Protein AF-A0A7C4VCT1-F1 (afdb_monomer_lite)

Radius of gyration: 16.74 Å; chains: 1; bounding box: 35×33×49 Å

Sequence (101 aa):
MVKTKTFNRRELRGLAIVAIGGQIQRISNNLFIVKSQSTPKVFHRVAWIDGKWTCDCSDYAERGKPCKHIYAVNFLLSLPLIVLSNSDAFEKQCPYCGSAE

Secondary structure (DSSP, 8-state):
----PPPPHHHHHHHHHHHHSSSEEEEETTEEEEE-SSSTT-EEEEEEETTEEEE-SHHHHHHSS--HHHHHHHHHHHHHHHHHHTGGGG--B-TTT--B-

pLDDT: mean 92.47, std 10.15, range [44.31, 98.81]

Foldseek 3Di:
DPPDDDDDPLLVLLVVQLVVPPQWDDPDPFWIWGADPPDPPDIKIFGCDPNDTAIPDPVCVVPVDDGSNSSNVVCVVCVVVVCVVVVVPPFPADPPPRDGD

Structure (mmCIF, N/CA/C/O backbone):
data_AF-A0A7C4VCT1-F1
#
_entry.id   AF-A0A7C4VCT1-F1
#
loop_
_atom_site.group_PDB
_atom_site.id
_atom_site.type_symbol
_atom_site.label_atom_id
_atom_site.label_alt_id
_atom_site.label_comp_id
_atom_site.label_asym_id
_atom_site.label_entity_id
_atom_site.label_seq_id
_atom_site.pdbx_PDB_ins_code
_atom_site.Cartn_x
_atom_site.Cartn_y
_atom_site.Cartn_z
_atom_site.occupancy
_atom_site.B_iso_or_equiv
_atom_site.auth_seq_id
_atom_site.auth_comp_id
_atom_site.auth_asym_id
_atom_site.auth_atom_id
_atom_site.pdbx_PDB_model_num
ATOM 1 N N . MET A 1 1 ? -11.114 -20.247 17.750 1.00 44.31 1 MET A N 1
ATOM 2 C CA . MET A 1 1 ? -9.680 -19.901 17.604 1.00 44.31 1 MET A CA 1
ATOM 3 C C . MET A 1 1 ? -9.553 -18.824 16.538 1.00 44.31 1 MET A C 1
ATOM 5 O O . MET A 1 1 ? -9.809 -19.113 15.375 1.00 44.31 1 MET A O 1
ATOM 9 N N . VAL A 1 2 ? -9.221 -17.588 16.914 1.00 55.38 2 VAL A N 1
ATOM 10 C CA . VAL A 1 2 ? -8.897 -16.545 15.929 1.00 55.38 2 VAL A CA 1
ATOM 11 C C . VAL A 1 2 ? -7.537 -16.907 15.334 1.00 55.38 2 VAL A C 1
ATOM 13 O O . VAL A 1 2 ? -6.548 -16.967 16.060 1.00 55.38 2 VAL A O 1
ATOM 16 N N . LYS A 1 3 ? -7.479 -17.222 14.035 1.00 56.94 3 LYS A N 1
ATOM 17 C CA . LYS A 1 3 ? -6.197 -17.425 13.347 1.00 56.94 3 LYS A CA 1
ATOM 18 C C . LYS A 1 3 ? -5.469 -16.081 13.321 1.00 56.94 3 LYS A C 1
ATOM 20 O O . LYS A 1 3 ? -5.875 -15.174 12.600 1.00 56.94 3 LYS A O 1
ATOM 25 N N . THR A 1 4 ? -4.413 -15.941 14.111 1.00 61.12 4 THR A N 1
ATOM 26 C CA . THR A 1 4 ? -3.559 -14.754 14.099 1.00 61.12 4 THR A CA 1
ATOM 27 C C . THR A 1 4 ? -2.759 -14.728 12.800 1.00 61.12 4 THR A C 1
ATOM 29 O O . THR A 1 4 ? -1.895 -15.568 12.555 1.00 61.12 4 THR A O 1
ATOM 32 N N . LYS A 1 5 ? -3.063 -13.764 11.926 1.00 73.88 5 LYS A N 1
ATOM 33 C CA . LYS A 1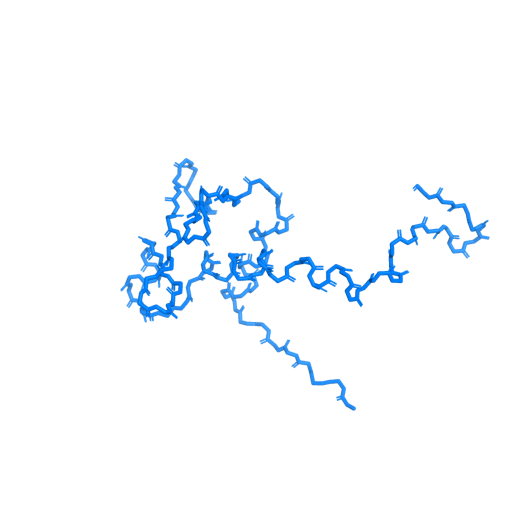 5 ? -2.261 -13.505 10.728 1.00 73.88 5 LYS A CA 1
ATOM 34 C C . LYS A 1 5 ? -0.962 -12.821 11.154 1.00 73.88 5 LYS A C 1
ATOM 36 O O . LYS A 1 5 ? -0.993 -11.715 11.685 1.00 73.88 5 LYS A O 1
ATOM 41 N N . THR A 1 6 ? 0.177 -13.460 10.912 1.00 87.06 6 THR A N 1
ATOM 42 C CA . THR A 1 6 ? 1.493 -12.850 11.127 1.00 87.06 6 THR A CA 1
ATOM 43 C C . THR A 1 6 ? 1.902 -12.066 9.882 1.00 87.06 6 THR A C 1
ATOM 45 O O . THR A 1 6 ? 2.060 -12.624 8.799 1.00 87.06 6 THR A O 1
ATOM 48 N N . PHE A 1 7 ? 2.053 -10.747 10.020 1.00 90.75 7 PHE A N 1
ATOM 49 C CA . PHE A 1 7 ? 2.555 -9.906 8.934 1.00 90.75 7 PHE A CA 1
ATOM 50 C C . PHE A 1 7 ? 4.075 -10.018 8.820 1.00 90.75 7 PHE A C 1
ATOM 52 O O . PHE A 1 7 ? 4.802 -9.921 9.811 1.00 90.75 7 PHE A O 1
ATOM 59 N N . ASN A 1 8 ? 4.578 -10.152 7.596 1.00 94.88 8 ASN A N 1
ATOM 60 C CA . ASN A 1 8 ? 6.010 -10.067 7.338 1.00 94.88 8 ASN A CA 1
ATOM 61 C C . ASN A 1 8 ? 6.505 -8.604 7.359 1.00 94.88 8 ASN A C 1
ATOM 63 O O . ASN A 1 8 ? 5.730 -7.649 7.277 1.00 94.88 8 ASN A O 1
ATOM 67 N N . ARG A 1 9 ? 7.831 -8.399 7.400 1.00 96.25 9 ARG A N 1
ATOM 68 C CA . ARG A 1 9 ? 8.445 -7.055 7.462 1.00 96.25 9 ARG A CA 1
ATOM 69 C C . ARG A 1 9 ? 7.983 -6.109 6.337 1.00 96.25 9 ARG A C 1
ATOM 71 O O . ARG A 1 9 ? 7.887 -4.904 6.560 1.00 96.25 9 ARG A O 1
ATOM 78 N N . ARG A 1 10 ? 7.745 -6.609 5.118 1.00 97.06 10 ARG A N 1
ATOM 79 C CA . ARG A 1 10 ? 7.315 -5.778 3.976 1.00 97.06 10 ARG A CA 1
ATOM 80 C C . ARG A 1 10 ? 5.840 -5.418 4.060 1.00 97.06 10 ARG A C 1
ATOM 82 O O . ARG A 1 10 ? 5.504 -4.291 3.715 1.00 97.06 10 ARG A O 1
ATOM 89 N N . GLU A 1 11 ? 5.009 -6.326 4.564 1.00 97.50 11 GLU A N 1
ATOM 90 C CA . GLU A 1 11 ? 3.614 -6.031 4.896 1.00 97.50 11 GLU A CA 1
ATOM 91 C C . GLU A 1 11 ? 3.541 -4.949 5.977 1.00 97.50 11 GLU A C 1
ATOM 93 O O . GLU A 1 11 ? 2.917 -3.918 5.754 1.00 97.50 11 GLU A O 1
ATOM 98 N N . LEU A 1 12 ? 4.276 -5.100 7.085 1.00 97.06 12 LEU A N 1
ATOM 99 C CA . LEU A 1 12 ? 4.313 -4.090 8.153 1.00 97.06 12 LEU A CA 1
ATOM 100 C C . LEU A 1 12 ? 4.773 -2.715 7.646 1.00 97.06 12 LEU A C 1
ATOM 102 O O . LEU A 1 12 ? 4.184 -1.693 7.986 1.00 97.06 12 LEU A O 1
ATOM 106 N N . ARG A 1 13 ? 5.792 -2.673 6.777 1.00 97.56 13 ARG A N 1
ATOM 107 C CA . ARG A 1 13 ? 6.230 -1.421 6.136 1.00 97.56 13 ARG A CA 1
ATOM 108 C C . ARG A 1 13 ? 5.185 -0.847 5.182 1.00 97.56 13 ARG A C 1
ATOM 110 O O . ARG A 1 13 ? 5.076 0.369 5.086 1.00 97.56 13 ARG A O 1
ATOM 117 N N . GLY A 1 14 ? 4.448 -1.695 4.468 1.00 97.75 14 GLY A N 1
ATOM 118 C CA . GLY A 1 14 ? 3.335 -1.261 3.627 1.00 97.75 14 GLY A CA 1
ATOM 119 C C . GLY A 1 14 ? 2.217 -0.630 4.454 1.00 97.75 14 GLY A C 1
ATOM 120 O O . GLY A 1 14 ? 1.740 0.447 4.111 1.00 97.75 14 GLY A O 1
ATOM 121 N N . LEU A 1 15 ? 1.868 -1.250 5.582 1.00 96.81 15 LEU A N 1
ATOM 122 C CA . LEU A 1 15 ? 0.889 -0.710 6.522 1.00 96.81 15 LEU A CA 1
ATOM 123 C C . LEU A 1 15 ? 1.346 0.636 7.107 1.00 96.81 15 LEU A C 1
ATOM 125 O O . LEU A 1 15 ? 0.563 1.580 7.145 1.00 96.81 15 LEU A O 1
ATOM 129 N N . ALA A 1 16 ? 2.627 0.760 7.474 1.00 97.19 16 ALA A N 1
ATOM 130 C CA . ALA A 1 16 ? 3.194 2.019 7.960 1.00 97.19 16 ALA A CA 1
ATOM 131 C C . ALA A 1 16 ? 3.078 3.162 6.931 1.00 97.19 16 ALA A C 1
ATOM 133 O O . ALA A 1 16 ? 2.770 4.289 7.304 1.00 97.19 16 ALA A O 1
ATOM 134 N N . ILE A 1 17 ? 3.261 2.879 5.633 1.00 97.69 17 ILE A N 1
ATOM 135 C CA . ILE A 1 17 ? 3.077 3.878 4.563 1.00 97.69 17 ILE A CA 1
ATOM 136 C C . ILE A 1 17 ? 1.633 4.399 4.537 1.00 97.69 17 ILE A C 1
ATOM 138 O O . ILE A 1 17 ? 1.429 5.602 4.384 1.00 97.69 17 ILE A O 1
ATOM 142 N N . VAL A 1 18 ? 0.640 3.514 4.689 1.00 97.62 18 VAL A N 1
ATOM 143 C CA . VAL A 1 18 ? -0.778 3.912 4.746 1.00 97.62 18 VAL A CA 1
ATOM 144 C C . VAL A 1 18 ? -1.039 4.773 5.982 1.00 97.62 18 VAL A C 1
ATOM 146 O O . VAL A 1 18 ? -1.636 5.840 5.861 1.00 97.62 18 VAL A O 1
ATOM 149 N N . ALA A 1 19 ? -0.536 4.345 7.143 1.00 96.56 19 ALA A N 1
ATOM 150 C CA . ALA A 1 19 ? -0.773 5.001 8.427 1.00 96.56 19 ALA A CA 1
ATOM 151 C C . ALA A 1 19 ? -0.230 6.440 8.509 1.00 96.56 19 ALA A C 1
ATOM 153 O O . ALA A 1 19 ? -0.818 7.264 9.199 1.00 96.56 19 ALA A O 1
ATOM 154 N N . ILE A 1 20 ? 0.856 6.767 7.795 1.00 95.81 20 ILE A N 1
ATOM 155 C CA . ILE A 1 20 ? 1.421 8.131 7.777 1.00 95.81 20 ILE A CA 1
ATOM 156 C C . ILE A 1 20 ? 0.468 9.146 7.114 1.00 95.81 20 ILE A C 1
ATOM 158 O O . ILE A 1 20 ? 0.510 10.330 7.438 1.00 95.81 20 ILE A O 1
ATOM 162 N N . GLY A 1 21 ? -0.383 8.712 6.178 1.00 93.44 21 GLY A N 1
ATOM 163 C CA . GLY A 1 21 ? -1.231 9.617 5.400 1.00 93.44 21 GLY A CA 1
ATOM 164 C C . GLY A 1 21 ? -0.457 10.427 4.345 1.00 93.44 21 GLY A C 1
ATOM 165 O O . GLY A 1 21 ? 0.747 10.683 4.440 1.00 93.44 21 GLY A O 1
ATOM 166 N N . GLY A 1 22 ? -1.133 10.778 3.246 1.00 95.38 22 GLY A N 1
ATOM 167 C CA . GLY A 1 22 ? -0.544 11.578 2.158 1.00 95.38 22 GLY A CA 1
ATOM 168 C C . GLY A 1 22 ? 0.661 10.939 1.440 1.00 95.38 22 GLY A C 1
ATOM 169 O O . GLY A 1 22 ? 1.397 11.637 0.734 1.00 95.38 22 GLY A O 1
ATOM 170 N N . GLN A 1 23 ? 0.900 9.635 1.636 1.00 97.69 23 GLN A N 1
ATOM 171 C CA . GLN A 1 23 ? 2.008 8.894 1.017 1.00 97.69 23 GLN A CA 1
ATOM 172 C C . GLN A 1 23 ? 1.634 8.218 -0.301 1.00 97.69 23 GLN A C 1
ATOM 174 O O . GLN A 1 23 ? 2.521 7.890 -1.088 1.00 97.69 23 GLN A O 1
ATOM 179 N N . ILE A 1 24 ? 0.342 7.988 -0.526 1.00 98.31 24 ILE A N 1
ATOM 180 C CA . ILE A 1 24 ? -0.183 7.268 -1.684 1.00 98.31 24 ILE A CA 1
ATOM 181 C C . ILE A 1 24 ? -1.150 8.194 -2.410 1.00 98.31 24 ILE A C 1
ATOM 183 O O . ILE A 1 24 ? -2.084 8.715 -1.804 1.00 98.31 24 ILE A O 1
ATOM 187 N N . GLN A 1 25 ? -0.938 8.373 -3.707 1.00 98.19 25 GLN A N 1
ATOM 188 C CA . GLN A 1 25 ? -1.837 9.096 -4.593 1.00 98.19 25 GLN A CA 1
ATOM 189 C C . GLN A 1 25 ? -2.398 8.123 -5.626 1.00 98.19 25 GLN A C 1
ATOM 191 O O . GLN A 1 25 ? -1.649 7.418 -6.305 1.00 98.19 25 GLN A O 1
ATOM 196 N N . ARG A 1 26 ? -3.722 8.089 -5.761 1.00 98.19 26 ARG A N 1
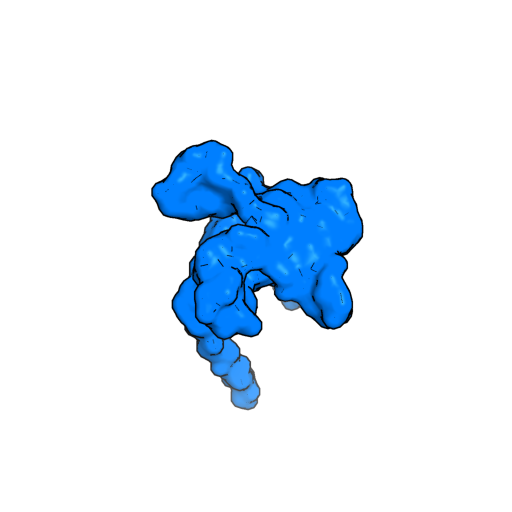ATOM 197 C CA . ARG A 1 26 ? -4.393 7.333 -6.818 1.00 98.19 26 ARG A CA 1
ATOM 198 C C . ARG A 1 26 ? -4.479 8.194 -8.071 1.00 98.19 26 ARG A C 1
ATOM 200 O O . ARG A 1 26 ? -5.037 9.284 -8.013 1.00 98.19 26 ARG A O 1
ATOM 207 N N . ILE A 1 27 ? -3.925 7.708 -9.178 1.00 98.50 27 ILE A N 1
ATOM 208 C CA . ILE A 1 27 ? -3.978 8.399 -10.476 1.00 98.50 27 ILE A CA 1
ATOM 209 C C . ILE A 1 27 ? -5.142 7.862 -11.310 1.00 98.50 27 ILE A C 1
ATOM 211 O O . ILE A 1 27 ? -5.842 8.623 -11.966 1.00 98.50 27 ILE A O 1
ATOM 215 N N . SER A 1 28 ? -5.379 6.552 -11.251 1.00 98.25 28 SER A N 1
ATOM 216 C CA . SER A 1 28 ? -6.491 5.878 -11.925 1.00 98.25 28 SER A CA 1
ATOM 217 C C . SER A 1 28 ? -6.858 4.585 -11.188 1.00 98.25 28 SER A C 1
ATOM 219 O O . SER A 1 28 ? -6.289 4.259 -10.143 1.00 98.25 28 SER A O 1
ATOM 221 N N . ASN A 1 29 ? -7.796 3.809 -11.740 1.00 97.25 29 ASN A N 1
ATOM 222 C CA . ASN A 1 29 ? -8.164 2.510 -11.176 1.00 97.25 29 ASN A CA 1
ATOM 223 C C . ASN A 1 29 ? -7.001 1.512 -11.096 1.00 97.25 29 ASN A C 1
ATOM 225 O O . ASN A 1 29 ? -6.954 0.696 -10.177 1.00 97.25 29 ASN A O 1
ATOM 229 N N . ASN A 1 30 ? -6.067 1.603 -12.039 1.00 98.12 30 ASN A N 1
ATOM 230 C CA . ASN A 1 30 ? -4.959 0.676 -12.230 1.00 98.12 30 ASN A CA 1
ATOM 231 C C . ASN A 1 30 ? -3.582 1.307 -11.976 1.00 98.12 30 ASN A C 1
ATOM 233 O O . ASN A 1 30 ? -2.580 0.657 -12.264 1.00 98.12 30 ASN A O 1
ATOM 237 N N . LEU A 1 31 ? -3.505 2.543 -11.465 1.00 98.62 31 LEU A N 1
ATOM 238 C CA . LEU A 1 31 ? -2.238 3.240 -11.240 1.00 98.62 31 LEU A CA 1
ATOM 239 C C . LEU A 1 31 ? -2.249 4.079 -9.961 1.00 98.62 31 LEU A C 1
ATOM 241 O O . LEU A 1 31 ? -3.093 4.957 -9.760 1.00 98.62 31 LEU A O 1
ATOM 245 N N . PHE A 1 32 ? -1.221 3.858 -9.150 1.00 98.81 32 PHE A N 1
ATOM 246 C CA . PHE A 1 32 ? -0.922 4.611 -7.943 1.00 98.81 32 PHE A CA 1
ATOM 247 C C . PHE A 1 32 ? 0.518 5.120 -7.963 1.00 98.81 32 PHE A C 1
ATOM 249 O O . PHE A 1 32 ? 1.408 4.499 -8.548 1.00 98.81 32 PHE A O 1
ATOM 256 N N . ILE A 1 33 ? 0.740 6.230 -7.269 1.00 98.62 33 ILE A N 1
ATOM 257 C CA . ILE A 1 33 ? 2.054 6.796 -6.980 1.00 98.62 33 ILE A CA 1
ATOM 258 C C . ILE A 1 33 ? 2.278 6.716 -5.472 1.00 98.62 33 ILE A C 1
ATOM 260 O O . ILE A 1 33 ? 1.442 7.175 -4.695 1.00 98.62 33 ILE A O 1
ATOM 264 N N . VAL A 1 34 ? 3.399 6.131 -5.054 1.00 98.44 34 VAL A N 1
ATOM 265 C CA . VAL A 1 34 ? 3.743 5.930 -3.639 1.00 98.44 34 VAL A CA 1
ATOM 266 C C . VAL A 1 34 ? 5.074 6.605 -3.324 1.00 98.44 34 VAL A C 1
ATOM 268 O O . VAL A 1 34 ? 6.073 6.346 -3.993 1.00 98.44 34 VAL A O 1
ATOM 271 N N . LYS A 1 35 ? 5.115 7.455 -2.294 1.00 97.69 35 LYS A N 1
ATOM 272 C CA . LYS A 1 35 ? 6.348 8.120 -1.838 1.00 97.69 35 LYS A CA 1
ATOM 273 C C . LYS A 1 35 ? 7.375 7.111 -1.319 1.00 97.69 35 LYS A C 1
ATOM 275 O O . LYS A 1 35 ? 7.050 6.218 -0.530 1.00 97.69 35 LYS A O 1
ATOM 280 N N . SER A 1 36 ? 8.636 7.295 -1.703 1.00 94.19 36 SER A N 1
ATOM 281 C CA . SER A 1 36 ? 9.755 6.569 -1.106 1.00 94.19 36 SER A CA 1
ATOM 282 C C . SER A 1 36 ? 9.930 6.963 0.363 1.00 94.19 36 SER A C 1
ATOM 284 O O . SER A 1 36 ? 9.888 8.136 0.720 1.00 94.19 36 SER A O 1
ATOM 286 N N . GLN A 1 37 ? 10.156 5.963 1.218 1.00 90.94 37 GLN A N 1
ATOM 287 C CA . GLN A 1 37 ? 10.418 6.153 2.655 1.00 90.94 37 GLN A CA 1
ATOM 288 C C . GLN A 1 37 ? 11.909 6.341 2.981 1.00 90.94 37 GLN A C 1
ATOM 290 O O . GLN A 1 37 ? 12.255 6.572 4.131 1.00 90.94 37 GLN A O 1
ATOM 295 N N . SER A 1 38 ? 12.802 6.162 2.002 1.00 87.88 38 SER A N 1
ATOM 296 C CA . SER A 1 38 ? 14.258 6.289 2.192 1.00 87.88 38 SER A CA 1
ATOM 297 C C . SER A 1 38 ? 14.844 7.503 1.487 1.00 87.88 38 SER A C 1
ATOM 299 O O . SER A 1 38 ? 15.888 7.998 1.895 1.00 87.88 38 SER A O 1
ATOM 301 N N . THR A 1 39 ? 14.194 7.972 0.424 1.00 89.69 39 THR A N 1
ATOM 302 C CA . THR A 1 39 ? 14.731 9.033 -0.423 1.00 89.69 39 THR A CA 1
ATOM 303 C C . THR A 1 39 ? 13.651 10.086 -0.637 1.00 89.69 39 THR A C 1
ATOM 305 O O . THR A 1 39 ? 12.657 9.806 -1.313 1.00 89.69 39 THR A O 1
ATOM 308 N N . PRO A 1 40 ? 13.811 11.291 -0.068 1.00 88.81 40 PRO A N 1
ATOM 309 C CA . PRO A 1 40 ? 12.878 12.385 -0.292 1.00 88.81 40 PRO A CA 1
ATOM 310 C C . PRO A 1 40 ? 12.695 12.663 -1.788 1.00 88.81 40 PRO A C 1
ATOM 312 O O . PRO A 1 40 ? 13.637 12.536 -2.566 1.00 88.81 40 PRO A O 1
ATOM 315 N N . LYS A 1 41 ? 11.484 13.071 -2.188 1.00 90.88 41 LYS A N 1
ATOM 316 C CA . LYS A 1 41 ? 11.108 13.409 -3.578 1.00 90.88 41 LYS A CA 1
ATOM 317 C C . LYS A 1 41 ? 11.153 12.253 -4.590 1.00 90.88 41 LYS A C 1
ATOM 319 O O . LYS A 1 41 ? 10.815 12.475 -5.748 1.00 90.88 41 LYS A O 1
ATOM 324 N N . VAL A 1 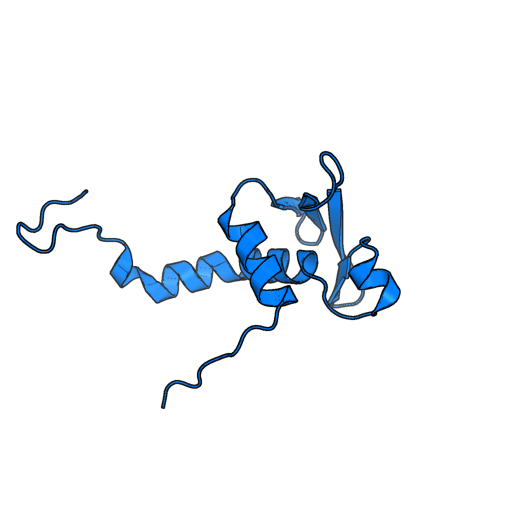42 ? 11.509 11.035 -4.181 1.00 94.88 42 VAL A N 1
ATOM 325 C CA . VAL A 1 42 ? 11.378 9.845 -5.030 1.00 94.88 42 VAL A CA 1
ATOM 326 C C . VAL A 1 42 ? 9.991 9.244 -4.849 1.00 94.88 42 VAL A C 1
ATOM 328 O O . VAL A 1 42 ? 9.497 9.100 -3.728 1.00 94.88 42 VAL A O 1
ATOM 331 N N . PHE A 1 43 ? 9.379 8.865 -5.965 1.00 97.44 43 PHE A N 1
ATOM 332 C CA . PHE A 1 43 ? 8.074 8.229 -6.008 1.00 97.44 43 PHE A CA 1
ATOM 333 C C . PHE A 1 43 ? 8.147 6.953 -6.836 1.00 97.44 43 PHE A C 1
ATOM 335 O O . PHE A 1 43 ? 8.915 6.873 -7.792 1.00 97.44 43 PHE A O 1
ATOM 342 N N . HIS A 1 44 ? 7.327 5.978 -6.466 1.00 98.38 44 HIS A N 1
ATOM 343 C CA . HIS A 1 44 ? 7.239 4.689 -7.130 1.00 98.38 44 HIS A CA 1
ATOM 344 C C . HIS A 1 44 ? 5.860 4.492 -7.737 1.00 98.38 44 HIS A C 1
ATOM 346 O O . HIS A 1 44 ? 4.841 4.680 -7.061 1.00 98.38 44 HIS A O 1
ATOM 352 N N . ARG A 1 45 ? 5.825 4.083 -9.003 1.00 98.69 45 ARG A N 1
ATOM 353 C CA . ARG A 1 45 ? 4.594 3.703 -9.693 1.00 98.69 45 ARG A CA 1
ATOM 354 C C . ARG A 1 45 ? 4.215 2.290 -9.281 1.00 98.69 45 ARG A C 1
ATOM 356 O O . ARG A 1 45 ? 5.022 1.366 -9.383 1.00 98.69 45 ARG A O 1
ATOM 363 N N . VAL A 1 46 ? 2.976 2.125 -8.830 1.00 98.75 46 VAL A N 1
ATOM 364 C CA . VAL A 1 46 ? 2.353 0.821 -8.591 1.00 98.75 46 VAL A CA 1
ATOM 365 C C . VAL A 1 46 ? 1.211 0.657 -9.587 1.00 98.75 46 VAL A C 1
ATOM 367 O O . VAL A 1 46 ? 0.229 1.397 -9.524 1.00 98.75 46 VAL A O 1
ATOM 370 N N . ALA A 1 47 ? 1.361 -0.272 -10.530 1.00 98.75 47 ALA A N 1
ATOM 371 C CA . ALA A 1 47 ? 0.461 -0.429 -11.671 1.00 98.75 47 ALA A CA 1
ATOM 372 C C . ALA A 1 47 ? -0.100 -1.852 -11.763 1.00 98.75 47 ALA A C 1
ATOM 374 O O . ALA A 1 47 ? 0.623 -2.821 -11.516 1.00 98.75 47 ALA A O 1
ATOM 375 N N . TRP A 1 48 ? -1.376 -1.981 -12.126 1.00 98.50 48 TRP A N 1
ATOM 376 C CA . TRP A 1 48 ? -2.004 -3.273 -12.400 1.00 98.50 48 TRP A CA 1
ATOM 377 C C . TRP A 1 48 ? -1.702 -3.684 -13.839 1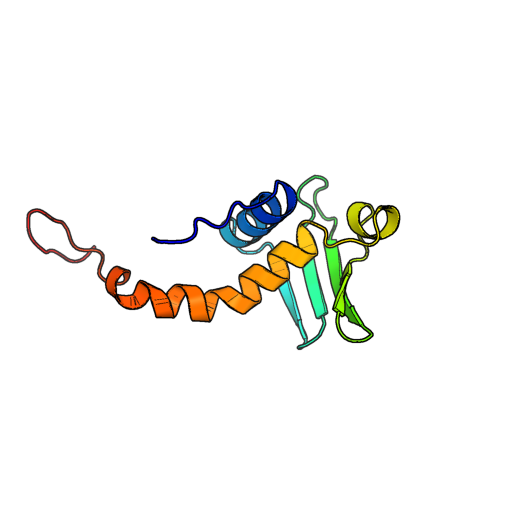.00 98.50 48 TRP A C 1
ATOM 379 O O . TRP A 1 48 ? -2.186 -3.053 -14.780 1.00 98.50 48 TRP A O 1
ATOM 389 N N . ILE A 1 49 ? -0.875 -4.714 -13.993 1.00 97.56 49 ILE A N 1
ATOM 390 C CA . ILE A 1 49 ? -0.389 -5.221 -15.279 1.00 97.56 49 ILE A CA 1
ATOM 391 C C . ILE A 1 49 ? -0.525 -6.743 -15.240 1.00 97.56 49 ILE A C 1
ATOM 393 O O . ILE A 1 49 ? -0.138 -7.368 -14.252 1.00 97.56 49 ILE A O 1
ATOM 397 N N . ASP A 1 50 ? -1.113 -7.330 -16.282 1.00 95.75 50 ASP A N 1
ATOM 398 C CA . ASP A 1 50 ? -1.266 -8.784 -16.447 1.00 95.75 50 ASP A CA 1
ATOM 399 C C . ASP A 1 50 ? -1.861 -9.497 -15.217 1.00 95.75 50 ASP A C 1
ATOM 401 O O . ASP A 1 50 ? -1.373 -10.530 -14.760 1.00 95.75 50 ASP A O 1
ATOM 405 N N . GLY A 1 51 ? -2.910 -8.909 -14.633 1.00 96.00 51 GLY A N 1
ATOM 406 C CA . GLY A 1 51 ? -3.638 -9.511 -13.512 1.00 96.00 51 GLY A CA 1
ATOM 407 C C . GLY A 1 51 ? -2.943 -9.411 -12.149 1.00 96.00 51 GLY A C 1
ATOM 408 O O . GLY A 1 51 ? -3.358 -10.092 -11.211 1.00 96.00 51 GLY A O 1
ATOM 409 N N . LYS A 1 52 ? -1.900 -8.582 -12.006 1.00 97.25 52 LYS A N 1
ATOM 410 C CA . LYS A 1 52 ? -1.220 -8.355 -10.721 1.00 97.25 52 LYS A CA 1
ATOM 411 C C . LYS A 1 52 ? -0.741 -6.917 -10.541 1.00 97.25 52 LYS A C 1
ATOM 413 O O . LYS A 1 52 ? -0.454 -6.201 -11.497 1.00 97.25 52 LYS A O 1
ATOM 418 N N . TRP A 1 53 ? -0.576 -6.511 -9.284 1.00 98.38 53 TRP A N 1
ATOM 419 C CA . TRP A 1 53 ? 0.122 -5.272 -8.950 1.00 98.38 53 TRP A CA 1
ATOM 420 C C . TRP A 1 53 ? 1.629 -5.426 -9.154 1.00 98.38 53 TRP A C 1
ATOM 422 O O . TRP A 1 53 ? 2.261 -6.333 -8.613 1.00 98.38 53 TRP A O 1
ATOM 432 N N . THR A 1 54 ? 2.199 -4.493 -9.902 1.00 98.56 54 THR A N 1
ATOM 433 C CA . THR A 1 54 ? 3.629 -4.372 -10.198 1.00 98.56 54 THR A CA 1
ATOM 434 C C . THR A 1 54 ? 4.156 -3.056 -9.637 1.00 98.56 54 THR A C 1
ATOM 436 O O . THR A 1 54 ? 3.377 -2.130 -9.414 1.00 98.56 54 THR A O 1
ATOM 439 N N . CYS A 1 55 ? 5.460 -2.957 -9.377 1.00 98.62 55 CYS A N 1
ATOM 440 C CA . CYS A 1 55 ? 6.078 -1.726 -8.890 1.00 98.62 55 CYS A CA 1
ATOM 441 C C . CYS A 1 55 ? 7.415 -1.473 -9.586 1.00 98.62 55 CYS A C 1
ATOM 443 O O . CYS A 1 55 ? 8.162 -2.411 -9.832 1.00 98.62 55 CYS A O 1
ATOM 445 N N . ASP A 1 56 ? 7.736 -0.212 -9.857 1.00 98.31 56 ASP A N 1
ATOM 446 C CA . ASP A 1 56 ? 9.008 0.202 -10.470 1.00 98.31 56 ASP A CA 1
ATOM 447 C C . ASP A 1 56 ? 10.195 0.289 -9.484 1.00 98.31 56 ASP A C 1
ATOM 449 O O . ASP A 1 56 ? 11.303 0.646 -9.874 1.00 98.31 56 ASP A O 1
ATOM 453 N N . CYS A 1 57 ? 9.998 -0.025 -8.199 1.00 97.75 57 CYS A N 1
ATOM 454 C CA . CYS A 1 57 ? 11.071 0.037 -7.206 1.00 97.75 57 CYS A CA 1
ATOM 455 C C . CYS A 1 57 ? 12.044 -1.153 -7.309 1.00 97.75 57 CYS A C 1
ATOM 457 O O . CYS A 1 57 ? 11.638 -2.270 -7.645 1.00 97.75 57 CYS A O 1
ATOM 459 N N . SER A 1 58 ? 13.295 -0.952 -6.884 1.00 96.62 58 SER A N 1
ATOM 460 C CA . SER A 1 58 ? 14.340 -1.988 -6.904 1.00 96.62 58 SER A CA 1
ATOM 461 C C . SER A 1 58 ? 13.973 -3.259 -6.125 1.00 96.62 58 SER A C 1
ATOM 463 O O . SER A 1 58 ? 14.152 -4.354 -6.639 1.00 96.62 58 SER A O 1
ATOM 465 N N . ASP A 1 59 ? 13.342 -3.147 -4.944 1.00 97.25 59 ASP A N 1
ATOM 466 C CA . ASP A 1 59 ? 12.912 -4.316 -4.139 1.00 97.25 59 ASP A CA 1
ATOM 467 C C . ASP A 1 59 ? 11.935 -5.237 -4.894 1.00 97.25 59 ASP A C 1
ATOM 469 O O . ASP A 1 59 ? 11.896 -6.439 -4.633 1.00 97.25 59 ASP A O 1
ATOM 473 N N . TYR A 1 60 ? 11.132 -4.690 -5.814 1.00 97.94 60 TYR A N 1
ATOM 474 C CA . TYR A 1 60 ? 10.273 -5.497 -6.683 1.00 97.94 60 TYR A CA 1
ATOM 475 C C . TYR A 1 60 ? 11.056 -6.042 -7.879 1.00 97.94 60 TYR A C 1
ATOM 477 O O . TYR A 1 60 ? 10.964 -7.239 -8.147 1.00 97.94 60 TYR A O 1
ATOM 485 N N . ALA A 1 61 ? 11.840 -5.193 -8.552 1.00 97.50 61 ALA A N 1
ATOM 486 C CA . ALA A 1 61 ? 12.629 -5.572 -9.723 1.00 97.50 61 ALA A CA 1
ATOM 487 C C . ALA A 1 61 ? 13.602 -6.728 -9.427 1.00 97.50 61 ALA A C 1
ATOM 489 O O . ALA A 1 61 ? 13.690 -7.671 -10.205 1.00 97.50 61 ALA A O 1
ATOM 490 N N . GLU A 1 62 ? 14.269 -6.697 -8.272 1.00 97.44 62 GLU A N 1
ATOM 491 C CA . GLU A 1 62 ? 15.252 -7.709 -7.869 1.00 97.44 62 GLU A CA 1
ATOM 492 C C . GLU A 1 62 ? 14.606 -9.021 -7.406 1.00 97.44 62 GLU A C 1
ATOM 494 O O . GLU A 1 62 ? 15.153 -10.100 -7.617 1.00 97.44 62 GLU A O 1
ATOM 499 N N . ARG A 1 63 ? 13.446 -8.956 -6.735 1.00 96.88 63 ARG A N 1
ATOM 500 C CA . ARG A 1 63 ? 12.846 -10.137 -6.083 1.00 96.88 63 ARG A CA 1
ATOM 501 C C . ARG A 1 63 ? 11.714 -10.781 -6.867 1.00 96.88 63 ARG A C 1
ATOM 503 O O . ARG A 1 63 ? 11.341 -11.905 -6.534 1.00 96.88 63 ARG A O 1
ATOM 510 N N . GLY A 1 64 ? 11.076 -10.048 -7.779 1.00 95.44 64 GLY A N 1
ATOM 511 C CA . GLY A 1 64 ? 9.853 -10.477 -8.467 1.00 95.44 64 GLY A CA 1
ATOM 512 C C . GLY A 1 64 ? 8.669 -10.762 -7.529 1.00 95.44 64 GLY A C 1
ATOM 513 O O . GLY A 1 64 ? 7.726 -11.451 -7.910 1.00 95.44 64 GLY A O 1
ATOM 514 N N . LYS A 1 65 ? 8.717 -10.276 -6.280 1.00 96.69 65 LYS A N 1
ATOM 515 C CA . LYS A 1 65 ? 7.705 -10.497 -5.229 1.00 96.69 65 LYS A CA 1
ATOM 516 C C . LYS A 1 65 ? 7.171 -9.154 -4.729 1.00 96.69 65 LYS A C 1
ATOM 518 O O . LYS A 1 65 ? 7.921 -8.178 -4.762 1.00 96.69 65 LYS A O 1
ATOM 523 N N . PRO A 1 66 ? 5.944 -9.092 -4.175 1.00 98.00 66 PRO A N 1
ATOM 524 C CA . PRO A 1 66 ? 5.388 -7.853 -3.641 1.00 98.00 66 PRO A CA 1
ATOM 525 C C . PRO A 1 66 ? 6.356 -7.118 -2.699 1.00 98.00 66 PRO A C 1
ATOM 527 O O . PRO A 1 66 ? 6.879 -7.682 -1.726 1.00 98.00 66 PRO A O 1
ATOM 530 N N . CYS A 1 67 ? 6.620 -5.854 -3.030 1.00 98.25 67 CYS A N 1
ATOM 531 C CA . CYS A 1 67 ? 7.404 -4.925 -2.227 1.00 98.25 67 CYS A CA 1
ATOM 532 C C . CYS A 1 67 ? 6.494 -4.173 -1.244 1.00 98.25 67 CYS A C 1
ATOM 534 O O . CYS A 1 67 ? 5.265 -4.258 -1.311 1.00 98.25 67 CYS A O 1
ATOM 536 N N . LYS A 1 68 ? 7.089 -3.376 -0.351 1.00 98.19 68 LYS A N 1
ATOM 537 C CA . LYS A 1 68 ? 6.327 -2.552 0.608 1.00 98.19 68 LYS A CA 1
ATOM 538 C C . LYS A 1 68 ? 5.311 -1.608 -0.062 1.00 98.19 68 LYS A C 1
ATOM 540 O O . LYS A 1 68 ? 4.250 -1.389 0.506 1.00 98.19 68 LYS A O 1
ATOM 545 N N . HIS A 1 69 ? 5.593 -1.088 -1.262 1.00 98.62 69 HIS A N 1
ATOM 546 C CA . HIS A 1 69 ? 4.684 -0.176 -1.972 1.00 98.62 69 HIS A CA 1
ATOM 547 C C . HIS A 1 69 ? 3.442 -0.902 -2.508 1.00 98.62 69 HIS A C 1
ATOM 549 O O . HIS A 1 69 ? 2.337 -0.382 -2.393 1.00 98.62 69 HIS A O 1
ATOM 555 N N . ILE A 1 70 ? 3.606 -2.129 -3.019 1.00 98.69 70 ILE A N 1
ATOM 556 C CA . ILE A 1 70 ? 2.476 -2.975 -3.435 1.00 98.69 70 ILE A CA 1
ATOM 557 C C . ILE A 1 70 ? 1.610 -3.323 -2.225 1.00 98.69 70 ILE A C 1
ATOM 559 O O . ILE A 1 70 ? 0.390 -3.201 -2.289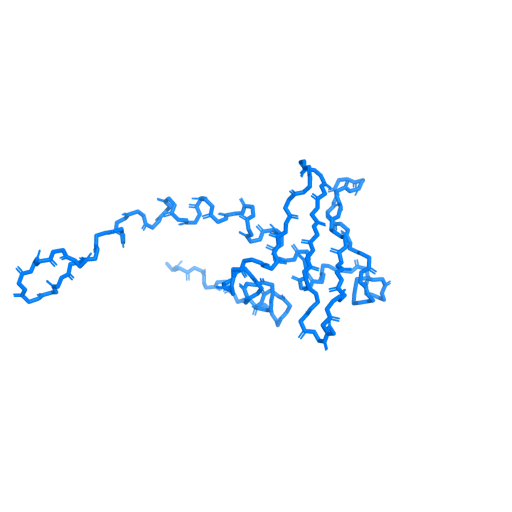 1.00 98.69 70 ILE A O 1
ATOM 563 N N . TYR A 1 71 ? 2.229 -3.696 -1.099 1.00 98.44 71 TYR A N 1
ATOM 564 C CA . TYR A 1 71 ? 1.478 -3.926 0.135 1.00 98.44 71 TYR A CA 1
ATOM 565 C C . TYR A 1 71 ? 0.725 -2.675 0.590 1.00 98.44 71 TYR A C 1
ATOM 567 O O . TYR A 1 71 ? -0.439 -2.787 0.950 1.00 98.44 71 TYR A O 1
ATOM 575 N N . ALA A 1 72 ? 1.339 -1.492 0.516 1.00 98.44 72 ALA A N 1
ATOM 576 C CA . ALA A 1 72 ? 0.678 -0.236 0.864 1.00 98.44 72 ALA A CA 1
ATOM 577 C C . ALA A 1 72 ? -0.579 0.018 0.010 1.00 98.44 72 ALA A C 1
ATOM 579 O O . ALA A 1 72 ? -1.629 0.346 0.555 1.00 98.44 72 ALA A O 1
ATOM 580 N N . VAL A 1 73 ? -0.506 -0.201 -1.309 1.00 98.56 73 VAL A N 1
ATOM 581 C CA . VAL A 1 73 ? -1.673 -0.083 -2.205 1.00 98.56 73 VAL A CA 1
ATOM 582 C C . VAL A 1 73 ? -2.746 -1.118 -1.867 1.00 98.56 73 VAL A C 1
ATOM 584 O O . VAL A 1 73 ? -3.916 -0.763 -1.755 1.00 98.56 73 VAL A O 1
ATOM 587 N N . ASN A 1 74 ? -2.367 -2.376 -1.632 1.00 98.06 74 ASN A N 1
ATOM 588 C CA . ASN A 1 74 ? -3.320 -3.423 -1.251 1.00 98.06 74 ASN A CA 1
ATOM 589 C C . ASN A 1 74 ? -4.024 -3.114 0.080 1.00 98.06 74 ASN A C 1
ATOM 591 O O . ASN A 1 74 ? -5.235 -3.308 0.195 1.00 98.06 74 ASN A O 1
ATOM 595 N N . PHE A 1 75 ? -3.289 -2.606 1.073 1.00 97.56 75 PHE A N 1
ATOM 596 C CA . PHE A 1 75 ? -3.872 -2.179 2.343 1.00 97.56 75 PHE A CA 1
ATOM 597 C C . PHE A 1 75 ? -4.796 -0.979 2.164 1.00 97.56 75 PHE A C 1
ATOM 599 O O . PHE A 1 75 ? -5.902 -1.009 2.692 1.00 97.56 75 PHE A O 1
ATOM 606 N N . LEU A 1 76 ? -4.400 0.029 1.380 1.00 97.81 76 LEU A N 1
ATOM 607 C CA . LEU A 1 76 ? -5.251 1.183 1.086 1.00 97.81 76 LEU A CA 1
ATOM 608 C C . LEU A 1 76 ? -6.571 0.761 0.423 1.00 97.81 76 LEU A C 1
ATOM 610 O O . LEU A 1 76 ? -7.631 1.231 0.819 1.00 97.81 76 LEU A O 1
ATOM 614 N N . LEU A 1 77 ? -6.515 -0.150 -0.550 1.00 97.38 77 LEU A N 1
ATOM 615 C CA . LEU A 1 77 ? -7.704 -0.682 -1.223 1.00 97.38 77 LEU A CA 1
ATOM 616 C C . LEU A 1 77 ? -8.609 -1.488 -0.280 1.00 97.38 77 LEU A C 1
ATOM 618 O O . LEU A 1 77 ? -9.822 -1.499 -0.460 1.00 97.38 77 LEU A O 1
ATOM 622 N N . SER A 1 78 ? -8.028 -2.141 0.727 1.00 96.31 78 SER A N 1
ATOM 623 C CA . SER A 1 78 ? -8.771 -2.915 1.730 1.00 96.31 78 SER A CA 1
ATOM 624 C C . SER A 1 78 ? -9.307 -2.048 2.874 1.00 96.31 78 SER A C 1
ATOM 626 O O . SER A 1 78 ? -10.200 -2.479 3.601 1.00 96.31 78 SER A O 1
ATOM 628 N N . LEU A 1 79 ? -8.769 -0.836 3.050 1.00 94.75 79 LEU A N 1
ATOM 629 C CA . LEU A 1 79 ? -9.036 0.021 4.203 1.00 94.75 79 LEU A CA 1
ATOM 630 C C . LEU A 1 79 ? -10.526 0.330 4.409 1.00 94.75 79 LEU A C 1
ATOM 632 O O . LEU A 1 79 ? -10.960 0.215 5.551 1.00 94.75 79 LEU A O 1
ATOM 636 N N . PRO A 1 80 ? -11.338 0.637 3.375 1.00 94.25 80 PRO A N 1
ATOM 637 C CA . PRO A 1 80 ? -12.767 0.875 3.577 1.00 94.25 80 PRO A CA 1
ATOM 638 C C . PRO A 1 80 ? -13.478 -0.317 4.223 1.00 94.25 80 PRO A C 1
ATOM 640 O O . PRO A 1 80 ? -14.238 -0.140 5.168 1.00 94.25 80 PRO A O 1
ATOM 643 N N . LEU A 1 81 ? -13.181 -1.541 3.774 1.00 94.56 81 LEU A N 1
ATOM 644 C CA . LEU A 1 81 ? -13.767 -2.754 4.349 1.00 94.56 81 LEU A CA 1
ATOM 645 C C . LEU A 1 81 ? -13.282 -2.995 5.781 1.00 94.56 81 LEU A C 1
ATOM 647 O O . LEU A 1 81 ? -14.076 -3.385 6.632 1.00 94.56 81 LEU A O 1
ATOM 651 N N . ILE A 1 82 ? -11.998 -2.740 6.059 1.00 91.12 82 ILE A N 1
ATOM 652 C CA . ILE A 1 82 ? -11.434 -2.850 7.412 1.00 91.12 82 ILE A CA 1
ATOM 653 C C . ILE A 1 82 ? -12.147 -1.876 8.352 1.00 91.12 82 ILE A C 1
ATOM 655 O O . ILE A 1 82 ? -12.598 -2.282 9.416 1.00 91.12 82 ILE A O 1
ATOM 659 N N . VAL A 1 83 ? -12.285 -0.615 7.949 1.00 91.94 83 VAL A N 1
ATOM 660 C CA . VAL A 1 83 ? -12.940 0.431 8.742 1.00 91.94 83 VAL A CA 1
ATOM 661 C C . VAL A 1 83 ? -14.414 0.094 8.987 1.00 91.94 83 VAL A C 1
ATOM 663 O O . VAL A 1 83 ? -14.859 0.134 10.127 1.00 91.94 83 VAL A O 1
ATOM 666 N N . LEU A 1 84 ? -15.147 -0.336 7.955 1.00 92.00 84 LEU A N 1
ATOM 667 C CA . LEU A 1 84 ? -16.546 -0.759 8.097 1.00 92.00 84 LEU A CA 1
ATOM 668 C C . LEU A 1 84 ? -16.713 -1.987 9.001 1.00 92.00 84 LEU A C 1
ATOM 670 O O . LEU A 1 84 ? -17.702 -2.083 9.714 1.00 92.00 84 LEU A O 1
ATOM 674 N N . SER A 1 85 ? -15.753 -2.914 8.996 1.00 92.12 85 SER A N 1
ATOM 675 C CA . SER A 1 85 ? -15.804 -4.110 9.852 1.00 92.12 85 SER A CA 1
ATOM 676 C C . SER A 1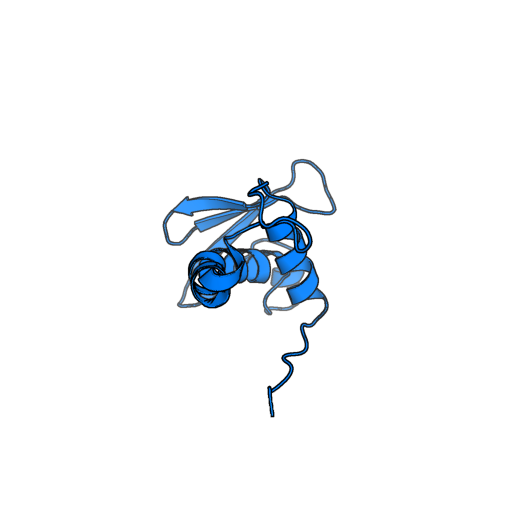 85 ? -15.549 -3.810 11.333 1.00 92.12 85 SER A C 1
ATOM 678 O O . SER A 1 85 ? -15.785 -4.681 12.161 1.00 92.12 85 SER A O 1
ATOM 680 N N . ASN A 1 86 ? -15.042 -2.617 11.656 1.00 89.06 86 ASN A N 1
ATOM 681 C CA . ASN A 1 86 ? -14.789 -2.147 13.022 1.00 89.06 86 ASN A CA 1
ATOM 682 C C . ASN A 1 86 ? -15.666 -0.921 13.329 1.00 89.06 86 ASN A C 1
ATOM 684 O O . ASN A 1 86 ? -15.220 0.035 13.963 1.00 89.06 86 ASN A O 1
ATOM 688 N N . SER A 1 87 ? -16.891 -0.896 12.794 1.00 86.69 87 SER A N 1
ATOM 689 C CA . SER A 1 87 ? -17.773 0.265 12.909 1.00 86.69 87 SER A CA 1
ATOM 690 C C . SER A 1 87 ? -18.264 0.530 14.333 1.00 86.69 87 SER A C 1
ATOM 692 O O . SER A 1 87 ? -18.634 1.649 14.665 1.00 86.69 87 SER A O 1
ATOM 694 N N . ASP A 1 88 ? -18.258 -0.487 15.185 1.00 85.06 88 ASP A N 1
ATOM 695 C CA . ASP A 1 88 ? -18.528 -0.372 16.618 1.00 85.06 88 ASP A CA 1
ATOM 696 C C . ASP A 1 88 ? -17.515 0.533 17.340 1.00 85.06 88 ASP A C 1
ATOM 698 O O . ASP A 1 88 ? -17.850 1.155 18.343 1.00 85.06 88 ASP A O 1
ATOM 702 N N . ALA A 1 89 ? -16.305 0.679 16.796 1.00 84.00 89 ALA A N 1
ATOM 703 C CA . ALA A 1 89 ? -15.267 1.547 17.344 1.00 84.00 89 ALA A CA 1
ATOM 704 C C . ALA A 1 89 ? -15.374 3.024 16.902 1.00 84.00 89 ALA A C 1
ATOM 706 O O . ALA A 1 89 ? -14.490 3.817 17.234 1.00 84.00 89 ALA A O 1
ATOM 707 N N . PHE A 1 90 ? -16.402 3.418 16.135 1.00 70.62 90 PHE A N 1
ATOM 708 C CA . PHE A 1 90 ? -16.545 4.811 15.683 1.00 70.62 90 PHE A CA 1
ATOM 709 C C . PHE A 1 90 ? -16.882 5.789 16.814 1.00 70.62 90 PHE A C 1
ATOM 711 O O . PHE A 1 90 ? -16.554 6.972 16.708 1.00 70.62 90 PHE A O 1
ATOM 718 N N . GLU A 1 91 ? -17.510 5.322 17.893 1.00 78.62 91 GLU A N 1
ATOM 719 C CA . GLU A 1 91 ? -17.871 6.173 19.023 1.00 78.62 91 GLU A CA 1
ATOM 720 C C . GLU A 1 91 ? -16.679 6.338 19.971 1.00 78.62 91 GLU A C 1
ATOM 722 O O . GLU A 1 91 ? -16.386 5.488 20.812 1.00 78.62 91 GLU A O 1
ATOM 727 N N . LYS A 1 92 ? -15.984 7.473 19.856 1.00 81.38 92 LYS A N 1
ATOM 728 C CA . LYS A 1 92 ? -15.033 7.903 20.882 1.00 81.38 92 LYS A CA 1
ATOM 729 C C . LYS A 1 92 ? -15.802 8.439 22.079 1.00 81.38 92 LYS A C 1
ATOM 731 O O . LYS A 1 92 ? -16.185 9.605 22.104 1.00 81.38 92 LYS A O 1
ATOM 736 N N . GLN A 1 93 ? -16.044 7.573 23.054 1.00 87.62 93 GLN A N 1
ATOM 737 C CA . GLN A 1 93 ? -16.689 7.942 24.308 1.00 87.62 93 GLN A CA 1
ATOM 738 C C . GLN A 1 93 ? -15.717 7.821 25.472 1.00 87.62 93 GLN A C 1
ATOM 740 O O . GLN A 1 93 ? -14.946 6.863 25.577 1.00 87.62 93 GLN A O 1
ATOM 745 N N . CYS A 1 94 ? -15.789 8.783 26.389 1.00 86.31 94 CYS A N 1
ATOM 746 C CA . CYS A 1 94 ? -15.116 8.665 27.673 1.00 86.31 94 CYS A CA 1
ATOM 747 C C . CYS A 1 94 ? -15.717 7.486 28.465 1.00 86.31 94 CYS A C 1
ATOM 749 O O . CYS A 1 94 ? -16.916 7.512 28.755 1.00 86.31 94 CYS A O 1
ATOM 751 N N . PRO A 1 95 ? -14.917 6.498 28.912 1.00 87.00 95 PRO A N 1
ATOM 752 C CA . PRO A 1 95 ? -15.433 5.338 29.643 1.00 87.00 95 PRO A CA 1
ATOM 753 C C . PRO A 1 95 ? -15.980 5.679 31.040 1.00 87.00 95 PRO A C 1
ATOM 755 O O . PRO A 1 95 ? -16.582 4.824 31.681 1.00 87.00 95 PRO A O 1
ATOM 758 N N . TYR A 1 96 ? -15.769 6.907 31.526 1.00 91.25 96 TYR A N 1
ATOM 759 C CA . TYR A 1 96 ? -16.196 7.339 32.860 1.00 91.25 96 TYR A CA 1
ATOM 760 C C . TYR A 1 96 ? -17.473 8.181 32.858 1.00 91.25 96 TYR A C 1
ATOM 762 O O . TYR A 1 96 ? -18.221 8.141 33.831 1.00 91.25 96 TYR A O 1
ATOM 770 N N . CYS A 1 97 ? -17.726 8.956 31.800 1.00 92.44 97 CYS A N 1
ATOM 771 C CA . CYS A 1 97 ? -18.874 9.869 31.746 1.00 92.44 97 CYS A CA 1
ATOM 772 C C . CYS A 1 97 ? -19.699 9.784 30.456 1.00 92.44 97 CYS A C 1
ATOM 774 O O . CYS A 1 97 ? -20.722 10.456 30.364 1.00 92.44 97 CYS A O 1
ATOM 776 N N . GLY A 1 98 ? -19.281 8.992 29.464 1.00 85.56 98 GLY A N 1
ATOM 777 C CA . GLY A 1 98 ? -20.014 8.816 28.207 1.00 85.56 98 GLY A CA 1
ATOM 778 C C . GLY A 1 98 ? -20.015 10.037 27.283 1.00 85.56 98 GLY A C 1
ATOM 779 O O . GLY A 1 98 ? -20.712 10.026 26.273 1.00 85.56 98 GLY A O 1
ATOM 780 N N . SER A 1 99 ? -19.254 11.094 27.592 1.00 88.25 99 SER A N 1
ATOM 781 C CA . SER A 1 99 ? -19.117 12.240 26.691 1.00 88.25 99 SER A CA 1
ATOM 782 C C . SER A 1 99 ? -18.421 11.820 25.397 1.00 88.25 99 SER A C 1
ATOM 784 O O . SER A 1 99 ? -17.392 11.138 25.453 1.00 88.25 99 SER A O 1
ATOM 786 N N . ALA A 1 100 ? -18.959 12.257 24.258 1.00 84.38 100 ALA A N 1
ATOM 787 C CA . ALA A 1 100 ? -18.280 12.157 22.972 1.00 84.38 100 ALA A CA 1
ATOM 788 C C . ALA A 1 100 ? -17.064 13.097 22.945 1.00 84.38 100 ALA A C 1
ATOM 790 O O . ALA A 1 100 ? -17.145 14.220 23.452 1.00 84.38 100 ALA A O 1
ATOM 791 N N . GLU A 1 101 ? -15.955 12.614 22.390 1.00 59.47 101 GLU A N 1
ATOM 792 C CA . GLU A 1 101 ? -14.730 13.389 22.139 1.00 59.47 101 GLU A CA 1
ATOM 793 C C . GLU A 1 101 ? -14.768 14.106 20.781 1.00 59.47 101 GLU A C 1
ATOM 795 O O . GLU A 1 101 ? -15.181 13.466 19.783 1.00 59.47 101 GLU A O 1
#